Protein AF-A0A7S1K872-F1 (afdb_monomer_lite)

Sequence (132 aa):
CIAILCRDYPLPESDDDVPTARGAQLVVVNEGGLQACAAVLSHRADPLAFLRRSAALAMAEMCRNFPEAQERVLASGWHTRLLEGLDDHRPEVRACFVCAVDSLLYSLLDPQYLYQCEKEMQESAMDVRNAP

InterPro domains:
  IPR011989 Armadillo-like helical [G3DSA:1.25.10.10] (3-130)
  IPR016024 Armadillo-type fold [SSF48371] (26-125)

Secondary structure (DSSP, 8-state):
-HHHHTTSSPPPSSTT-S--HHHHHHHHHHTTHHHHHHHHHT---GGGHHHHHHHHHHHHHHHTT-HHHHHHHHHTTTHHHHHHGGG-SSHHHHHHHHHHHHHHHTGGG-HHHHHHHHHHHHHHHHHHHT--

Structure (mmCIF, N/CA/C/O backbone):
data_AF-A0A7S1K872-F1
#
_entry.id   AF-A0A7S1K872-F1
#
loop_
_atom_site.group_PDB
_atom_site.id
_atom_site.type_symbol
_atom_site.label_atom_id
_atom_site.label_alt_id
_atom_site.label_comp_id
_atom_site.label_asym_id
_atom_site.label_entity_id
_atom_site.label_seq_id
_atom_site.pdbx_PDB_ins_code
_atom_site.Cartn_x
_atom_site.Cartn_y
_atom_site.Cartn_z
_atom_site.occupancy
_atom_site.B_iso_or_equiv
_atom_site.auth_seq_id
_atom_site.auth_comp_id
_atom_site.auth_asym_id
_atom_site.auth_atom_id
_atom_site.pdbx_PDB_model_num
ATOM 1 N N . CYS A 1 1 ? 14.289 3.939 -2.871 1.00 38.50 1 CYS A N 1
ATOM 2 C CA . CYS A 1 1 ? 14.865 5.248 -2.478 1.00 38.50 1 CYS A CA 1
ATOM 3 C C . CYS A 1 1 ? 13.966 6.098 -1.571 1.00 38.50 1 CYS A C 1
ATOM 5 O O . CYS A 1 1 ? 14.359 7.208 -1.253 1.00 38.50 1 CYS A O 1
ATOM 7 N N . ILE A 1 2 ? 12.839 5.584 -1.061 1.00 36.19 2 ILE A N 1
ATOM 8 C CA . ILE A 1 2 ? 12.050 6.289 -0.030 1.00 36.19 2 ILE A CA 1
ATOM 9 C C . ILE A 1 2 ? 12.807 6.338 1.311 1.00 36.19 2 ILE A C 1
ATOM 11 O O . ILE A 1 2 ? 12.802 7.363 1.973 1.00 36.19 2 ILE A O 1
ATOM 15 N N . ALA A 1 3 ? 13.635 5.326 1.601 1.00 33.78 3 ALA A N 1
ATOM 16 C CA . ALA A 1 3 ? 14.588 5.359 2.717 1.00 33.78 3 ALA A CA 1
ATOM 17 C C . ALA A 1 3 ? 15.660 6.472 2.622 1.00 33.78 3 ALA A C 1
ATOM 19 O O . ALA A 1 3 ? 16.309 6.768 3.617 1.00 33.78 3 ALA A O 1
ATOM 20 N N . ILE A 1 4 ? 15.870 7.073 1.440 1.00 37.88 4 ILE A N 1
ATOM 21 C CA . ILE A 1 4 ? 16.823 8.183 1.257 1.00 37.88 4 ILE A CA 1
ATOM 22 C C . ILE A 1 4 ? 16.132 9.525 1.520 1.00 37.88 4 ILE A C 1
ATOM 24 O O . ILE A 1 4 ? 16.730 10.395 2.135 1.00 37.88 4 ILE A O 1
ATOM 28 N N . LEU A 1 5 ? 14.847 9.660 1.172 1.00 39.97 5 LEU A N 1
ATOM 29 C CA . LEU A 1 5 ? 14.063 10.858 1.500 1.00 39.97 5 LEU A CA 1
ATOM 30 C C . LEU A 1 5 ? 13.872 11.041 3.016 1.00 39.97 5 LEU A C 1
ATOM 32 O O . LEU A 1 5 ? 13.754 12.168 3.477 1.00 39.97 5 LEU A O 1
ATOM 36 N N . CYS A 1 6 ? 13.930 9.963 3.803 1.00 39.88 6 CYS A N 1
ATOM 37 C CA . CYS A 1 6 ? 13.967 10.052 5.266 1.00 39.88 6 CYS A CA 1
ATOM 38 C C . CYS A 1 6 ? 15.338 10.473 5.829 1.00 39.88 6 CYS A C 1
ATOM 40 O O . CYS A 1 6 ? 15.426 10.788 7.010 1.00 39.88 6 CYS A O 1
ATOM 42 N N . ARG A 1 7 ? 16.412 10.438 5.026 1.00 37.41 7 ARG A N 1
ATOM 43 C CA . ARG A 1 7 ? 17.786 10.720 5.476 1.00 37.41 7 ARG A CA 1
ATOM 44 C C . ARG A 1 7 ? 18.151 12.203 5.383 1.00 37.41 7 ARG A C 1
ATOM 46 O O . ARG A 1 7 ? 18.981 12.656 6.160 1.00 37.41 7 ARG A O 1
ATOM 53 N N . ASP A 1 8 ? 17.510 12.919 4.461 1.00 36.78 8 ASP A N 1
ATOM 54 C CA . ASP A 1 8 ? 17.761 14.339 4.185 1.00 36.78 8 ASP A CA 1
ATOM 55 C C . ASP A 1 8 ? 16.658 15.259 4.739 1.00 36.78 8 ASP A C 1
ATOM 57 O O . ASP A 1 8 ? 16.671 16.467 4.497 1.00 36.78 8 ASP A O 1
ATOM 61 N N . TYR A 1 9 ? 15.697 14.709 5.490 1.00 41.56 9 TYR A N 1
ATOM 62 C CA . TYR A 1 9 ? 14.773 15.532 6.263 1.00 41.56 9 TYR A CA 1
ATOM 63 C C . TYR A 1 9 ? 15.569 16.180 7.405 1.00 41.56 9 TYR A C 1
ATOM 65 O O . TYR A 1 9 ? 16.287 15.452 8.099 1.00 41.56 9 TYR A O 1
ATOM 73 N N . PRO A 1 10 ? 15.509 17.513 7.591 1.00 39.94 10 PRO A N 1
ATOM 74 C CA . PRO A 1 10 ? 16.259 18.175 8.648 1.00 39.94 10 PRO A CA 1
ATOM 75 C C . PRO A 1 10 ? 15.934 17.501 9.977 1.00 39.94 10 PRO A C 1
ATOM 77 O O . PRO A 1 10 ? 14.765 17.376 10.352 1.00 39.94 10 PRO A O 1
ATOM 80 N N . LEU A 1 11 ? 16.983 17.006 10.640 1.00 41.72 11 LEU A N 1
ATOM 81 C CA . LEU A 1 11 ? 16.848 16.466 11.979 1.00 41.72 11 LEU A CA 1
ATOM 82 C C . LEU A 1 11 ? 16.370 17.611 12.880 1.00 41.72 11 LEU A C 1
ATOM 84 O O . LEU A 1 11 ? 16.953 18.697 12.833 1.00 41.72 11 LEU A O 1
ATOM 88 N N . PRO A 1 12 ? 15.302 17.390 13.647 1.00 43.47 12 PRO A N 1
ATOM 89 C CA . PRO A 1 12 ? 14.763 18.402 14.528 1.00 43.47 12 PRO A CA 1
ATOM 90 C C . PRO A 1 12 ? 15.796 18.864 15.563 1.00 43.47 12 PRO A C 1
ATOM 92 O O . PRO A 1 12 ? 16.588 18.064 16.058 1.00 43.47 12 PRO A O 1
ATOM 95 N N . GLU A 1 13 ? 15.795 20.160 15.880 1.00 40.41 13 GLU A N 1
ATOM 96 C CA . GLU A 1 13 ? 16.782 20.783 16.777 1.00 40.41 13 GLU A CA 1
ATOM 97 C C . GLU A 1 13 ? 16.554 20.440 18.265 1.00 40.41 13 GLU A C 1
ATOM 99 O O . GLU A 1 13 ? 17.404 20.754 19.101 1.00 40.41 13 GLU A O 1
ATOM 104 N N . SER A 1 14 ? 15.454 19.754 18.601 1.00 44.31 14 SER A N 1
ATOM 105 C CA . SER A 1 14 ? 15.187 19.208 19.934 1.00 44.31 14 SER A CA 1
ATOM 106 C C . SER A 1 14 ? 14.696 17.754 19.888 1.00 44.31 14 SER A C 1
ATOM 108 O O . SER A 1 14 ? 14.037 17.333 18.936 1.00 44.31 14 SER A O 1
ATOM 110 N N . ASP A 1 15 ? 14.985 16.984 20.943 1.00 44.56 15 ASP A N 1
ATOM 111 C CA . ASP A 1 15 ? 14.468 15.615 21.124 1.00 44.56 15 ASP A CA 1
ATOM 112 C C . ASP A 1 15 ? 12.922 15.567 21.200 1.00 44.56 15 ASP A C 1
ATOM 114 O O . ASP A 1 15 ? 12.332 14.513 20.960 1.00 44.56 15 ASP A O 1
ATOM 118 N N . ASP A 1 16 ? 12.263 16.705 21.464 1.00 45.78 16 ASP A N 1
ATOM 119 C CA . ASP A 1 16 ? 10.800 16.858 21.453 1.00 45.78 16 ASP A CA 1
ATOM 120 C C . ASP A 1 16 ? 10.221 17.048 20.035 1.00 45.78 16 ASP A C 1
ATOM 122 O O . ASP A 1 16 ? 9.020 16.871 19.824 1.00 45.78 16 ASP A O 1
ATOM 126 N N . ASP A 1 17 ? 11.061 17.373 19.047 1.00 47.91 17 ASP A N 1
ATOM 127 C CA . ASP A 1 17 ? 10.648 17.690 17.678 1.00 47.91 17 ASP A CA 1
ATOM 128 C C . ASP A 1 17 ? 10.809 16.504 16.707 1.00 47.91 17 ASP A C 1
ATOM 130 O O . ASP A 1 17 ? 10.485 16.634 15.524 1.00 47.91 17 ASP A O 1
ATOM 134 N N . VAL A 1 18 ? 11.284 15.331 17.160 1.00 46.34 18 VAL A N 1
ATOM 135 C CA . VAL A 1 18 ? 11.301 14.117 16.324 1.00 46.34 18 VAL A CA 1
ATOM 136 C C . VAL A 1 18 ? 9.851 13.776 15.982 1.00 46.34 18 VAL A C 1
ATOM 138 O O . VAL A 1 18 ? 9.098 13.402 16.889 1.00 46.34 18 VAL A O 1
ATOM 141 N N . PRO A 1 19 ? 9.416 13.852 14.703 1.00 52.94 19 PRO A N 1
ATOM 142 C CA . PRO A 1 19 ? 8.112 13.335 14.360 1.00 52.94 19 PRO A CA 1
ATOM 143 C C . PRO A 1 19 ? 8.141 11.868 14.757 1.00 52.94 19 PRO A C 1
ATOM 145 O O . PRO A 1 19 ? 8.927 11.082 14.221 1.00 52.94 19 PRO A O 1
ATOM 148 N N . THR A 1 20 ? 7.306 11.504 15.731 1.00 67.38 20 THR A N 1
ATOM 149 C CA . THR A 1 20 ? 7.062 10.097 16.041 1.00 67.38 20 THR A CA 1
ATOM 150 C C . THR A 1 20 ? 6.845 9.370 14.716 1.00 67.38 20 THR A C 1
ATOM 152 O O . THR A 1 20 ? 6.293 9.953 13.778 1.00 67.38 20 THR A O 1
ATOM 155 N N . ALA A 1 21 ? 7.279 8.114 14.594 1.00 68.19 21 ALA A N 1
ATOM 156 C CA . ALA A 1 21 ? 7.126 7.368 13.340 1.00 68.19 21 ALA A CA 1
ATOM 157 C C . ALA A 1 21 ? 5.694 7.491 12.762 1.00 68.19 21 ALA A C 1
ATOM 159 O O . ALA A 1 21 ? 5.520 7.641 11.555 1.00 68.19 21 ALA A O 1
ATOM 160 N N . ARG A 1 22 ? 4.692 7.581 13.650 1.00 69.12 22 ARG A N 1
ATOM 161 C CA . ARG A 1 22 ? 3.287 7.868 13.337 1.00 69.12 22 ARG A CA 1
ATOM 162 C C . ARG A 1 22 ? 3.028 9.261 12.747 1.00 69.12 22 ARG A C 1
ATOM 164 O O . ARG A 1 22 ? 2.273 9.380 11.788 1.00 69.12 22 ARG A O 1
ATOM 171 N N . GLY A 1 23 ? 3.636 10.316 13.288 1.00 71.19 23 GLY A N 1
ATOM 172 C CA . GLY A 1 23 ? 3.547 11.671 12.734 1.00 71.19 23 GLY A CA 1
ATOM 173 C C . GLY A 1 23 ? 4.114 11.757 11.315 1.00 71.19 23 GLY A C 1
ATOM 174 O O . GLY A 1 23 ? 3.468 12.310 10.427 1.00 71.19 23 GLY A O 1
ATOM 175 N N . ALA A 1 24 ? 5.268 11.128 11.071 1.00 78.88 24 ALA A N 1
ATOM 176 C CA . ALA A 1 24 ? 5.851 11.055 9.731 1.00 78.88 24 ALA A CA 1
ATOM 177 C C . ALA A 1 24 ? 4.966 10.250 8.758 1.00 78.88 24 ALA A C 1
ATOM 179 O O . ALA A 1 24 ? 4.718 10.701 7.640 1.00 78.88 24 ALA A O 1
ATOM 180 N N . GLN A 1 25 ? 4.434 9.098 9.189 1.00 81.00 25 GLN A N 1
ATOM 181 C CA . GLN A 1 25 ? 3.474 8.310 8.402 1.00 81.00 25 GLN A CA 1
ATOM 182 C C . GLN A 1 25 ? 2.243 9.141 8.017 1.00 81.00 25 GLN A C 1
ATOM 184 O O . GLN A 1 25 ? 1.852 9.141 6.850 1.00 81.00 25 GLN A O 1
ATOM 189 N N . LEU A 1 26 ? 1.657 9.879 8.966 1.00 80.62 26 LEU A N 1
ATOM 190 C CA . LEU A 1 26 ? 0.476 10.711 8.728 1.00 80.62 26 LEU A CA 1
ATOM 191 C C . LEU A 1 26 ? 0.736 11.788 7.666 1.00 80.62 26 LEU A C 1
ATOM 193 O O . LEU A 1 26 ? -0.092 11.961 6.771 1.00 80.62 26 LEU A O 1
ATOM 197 N N . VAL A 1 27 ? 1.877 12.483 7.744 1.00 84.12 27 VAL A N 1
ATOM 198 C CA . VAL A 1 27 ? 2.270 13.499 6.751 1.00 84.12 27 VAL A CA 1
ATOM 199 C C . VAL A 1 27 ? 2.380 12.865 5.367 1.00 84.12 27 VAL A C 1
ATOM 201 O O . VAL A 1 27 ? 1.664 13.269 4.455 1.00 84.12 27 VAL A O 1
ATOM 204 N N . VAL A 1 28 ? 3.183 11.808 5.224 1.00 87.25 28 VAL A N 1
ATOM 205 C CA . VAL A 1 28 ? 3.419 11.159 3.922 1.00 87.25 28 VAL A CA 1
ATOM 206 C C . VAL A 1 28 ? 2.121 10.603 3.323 1.00 87.25 28 VAL A C 1
ATOM 208 O O . VAL A 1 28 ? 1.882 10.715 2.120 1.00 87.25 28 VAL A O 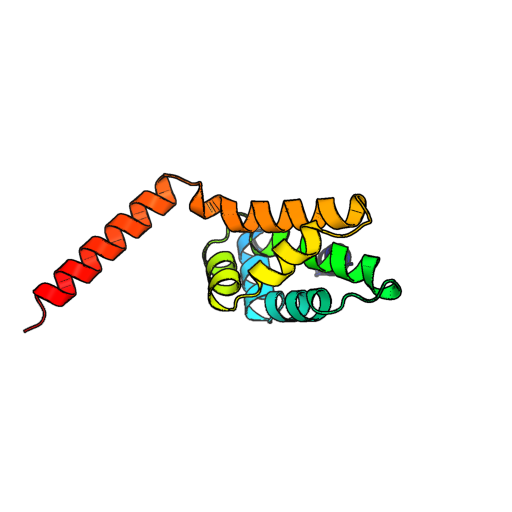1
ATOM 211 N N . VAL A 1 29 ? 1.250 10.022 4.151 1.00 86.69 29 VAL A N 1
ATOM 212 C CA . VAL A 1 29 ? -0.047 9.491 3.715 1.00 86.69 29 VAL A CA 1
ATOM 213 C C . VAL A 1 29 ? -0.992 10.610 3.263 1.00 86.69 29 VAL A C 1
ATOM 215 O O . VAL A 1 29 ? -1.696 10.441 2.265 1.00 86.69 29 VAL A O 1
ATOM 218 N N . ASN A 1 30 ? -1.010 11.754 3.952 1.00 83.62 30 ASN A N 1
ATOM 219 C CA . ASN A 1 30 ? -1.840 12.902 3.575 1.00 83.62 30 ASN A CA 1
ATOM 220 C C . ASN A 1 30 ? -1.308 13.653 2.348 1.00 83.62 30 ASN A C 1
ATOM 222 O O . ASN A 1 30 ? -2.102 14.181 1.575 1.00 83.62 30 ASN A O 1
ATOM 226 N N . GLU A 1 31 ? 0.003 13.636 2.116 1.00 89.56 31 GLU A N 1
ATOM 227 C CA . GLU A 1 31 ? 0.638 14.221 0.928 1.00 89.56 31 GLU A CA 1
ATOM 228 C C . GLU A 1 31 ? 0.551 13.328 -0.322 1.00 89.56 31 GLU A C 1
ATOM 230 O O . GLU A 1 31 ? 1.106 13.645 -1.374 1.00 89.56 31 GLU A O 1
ATOM 235 N N . GLY A 1 32 ? -0.176 12.212 -0.247 1.00 89.44 32 GLY A N 1
ATOM 236 C CA . GLY A 1 32 ? -0.435 11.355 -1.401 1.00 89.44 32 GLY A CA 1
ATOM 237 C C . GLY A 1 32 ? 0.614 10.264 -1.633 1.00 89.44 32 GLY A C 1
ATOM 238 O O . GLY A 1 32 ? 0.690 9.699 -2.728 1.00 89.44 32 GLY A O 1
ATOM 239 N N . GLY A 1 33 ? 1.421 9.927 -0.622 1.00 90.56 33 GLY A N 1
ATOM 240 C CA . GLY A 1 33 ? 2.439 8.879 -0.720 1.00 90.56 33 GLY A CA 1
ATOM 241 C C . GLY A 1 33 ? 1.872 7.512 -1.121 1.00 90.56 33 GLY A C 1
ATOM 242 O O . GLY A 1 33 ? 2.487 6.794 -1.916 1.00 90.56 33 GLY A O 1
ATOM 243 N N . LEU A 1 34 ? 0.666 7.170 -0.647 1.00 91.75 34 LEU A N 1
ATOM 244 C CA . LEU A 1 34 ? -0.019 5.925 -1.015 1.00 91.75 34 LEU A CA 1
ATOM 245 C C . LEU A 1 34 ? -0.383 5.898 -2.509 1.00 91.75 34 LEU A C 1
ATOM 247 O O . LEU A 1 34 ? -0.114 4.905 -3.185 1.00 91.75 34 LEU A O 1
ATOM 251 N N . GLN A 1 35 ? -0.919 7.001 -3.040 1.00 92.69 35 GLN A N 1
ATOM 252 C CA . GLN A 1 35 ? -1.275 7.178 -4.451 1.00 92.69 35 GLN A CA 1
ATOM 253 C C . GLN A 1 35 ? -0.033 7.056 -5.339 1.00 92.69 35 GLN A C 1
ATOM 255 O O . GLN A 1 35 ? -0.058 6.355 -6.352 1.00 92.69 35 GLN A O 1
ATOM 260 N N . ALA A 1 36 ? 1.067 7.704 -4.946 1.00 91.50 36 ALA A N 1
ATOM 261 C CA . ALA A 1 36 ? 2.330 7.637 -5.672 1.00 91.50 36 ALA A CA 1
ATOM 262 C C . ALA A 1 36 ? 2.867 6.198 -5.734 1.00 91.50 36 ALA A C 1
ATOM 264 O O . ALA A 1 36 ? 3.260 5.722 -6.802 1.00 91.50 36 ALA A O 1
ATOM 265 N N . CYS A 1 37 ? 2.824 5.470 -4.614 1.00 92.88 37 CYS A N 1
ATOM 266 C CA . CYS A 1 37 ? 3.209 4.061 -4.588 1.00 92.88 37 CYS A CA 1
ATOM 267 C C . CYS A 1 37 ? 2.285 3.216 -5.476 1.00 92.88 37 CYS A C 1
ATOM 269 O O . CYS A 1 37 ? 2.775 2.447 -6.300 1.00 92.88 37 CYS A O 1
ATOM 271 N N . ALA A 1 38 ? 0.965 3.392 -5.381 1.00 90.50 38 ALA A N 1
ATOM 272 C CA . ALA A 1 38 ? -0.005 2.661 -6.196 1.00 90.50 38 ALA A CA 1
ATOM 273 C C . ALA A 1 38 ? 0.197 2.882 -7.707 1.00 90.50 38 ALA A C 1
ATOM 275 O O . ALA A 1 38 ? 0.104 1.932 -8.493 1.00 90.50 38 ALA A O 1
ATOM 276 N N . ALA A 1 39 ? 0.536 4.106 -8.119 1.00 90.50 39 ALA A N 1
ATOM 277 C CA . ALA A 1 39 ? 0.863 4.417 -9.507 1.00 90.50 39 ALA A CA 1
ATOM 278 C C . ALA A 1 39 ? 2.080 3.608 -9.986 1.00 90.50 39 ALA A C 1
ATOM 280 O O . ALA A 1 39 ? 2.008 2.932 -11.010 1.00 90.50 39 ALA A O 1
ATOM 281 N N . VAL A 1 40 ? 3.165 3.582 -9.203 1.00 90.81 40 VAL A N 1
ATOM 282 C CA . VAL A 1 40 ? 4.367 2.788 -9.522 1.00 90.81 40 VAL A CA 1
ATOM 283 C C . VAL A 1 40 ? 4.049 1.293 -9.592 1.00 90.81 40 VAL A C 1
ATOM 285 O O . VAL A 1 40 ? 4.489 0.609 -10.516 1.00 90.81 40 VAL A O 1
ATO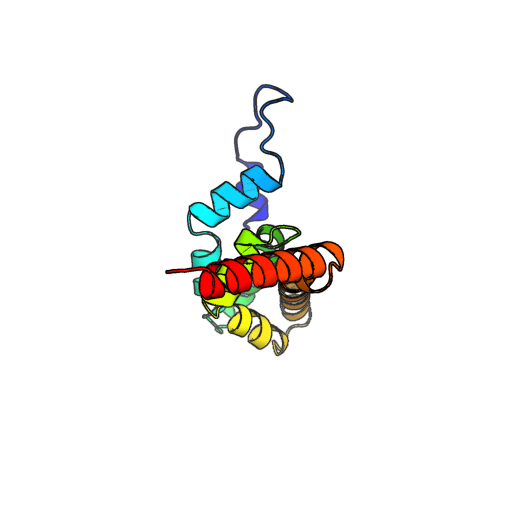M 288 N N . LEU A 1 41 ? 3.263 0.785 -8.641 1.00 89.69 41 LEU A N 1
ATOM 289 C CA . LEU A 1 41 ? 2.882 -0.627 -8.568 1.00 89.69 41 LEU A CA 1
ATOM 290 C C . LEU A 1 41 ? 2.008 -1.081 -9.745 1.00 89.69 41 LEU A C 1
ATOM 292 O O . LEU A 1 41 ? 2.018 -2.264 -10.083 1.00 89.69 41 LEU A O 1
ATOM 296 N N . SER A 1 42 ? 1.305 -0.152 -10.397 1.00 87.19 42 SER A N 1
ATOM 297 C CA . SER A 1 42 ? 0.472 -0.434 -11.572 1.00 87.19 42 SER A CA 1
ATOM 298 C C . SER A 1 42 ? 1.291 -0.746 -12.830 1.00 87.19 42 SER A C 1
ATOM 300 O O . SER A 1 42 ? 0.773 -1.342 -13.776 1.00 87.19 42 SER A O 1
ATOM 302 N N . HIS A 1 43 ? 2.579 -0.393 -12.857 1.00 84.62 43 HIS A N 1
ATOM 303 C CA . HIS A 1 43 ? 3.460 -0.723 -13.970 1.00 84.62 43 HIS A CA 1
ATOM 304 C C . HIS A 1 43 ? 4.117 -2.089 -13.765 1.00 84.62 43 HIS A C 1
ATOM 306 O O . HIS A 1 43 ? 4.697 -2.357 -12.719 1.00 84.62 43 HIS A O 1
ATOM 312 N N . ARG A 1 44 ? 4.084 -2.946 -14.793 1.00 76.00 44 ARG A N 1
ATOM 313 C CA . ARG A 1 44 ? 4.671 -4.302 -14.758 1.00 76.00 44 ARG A CA 1
ATOM 314 C C . ARG A 1 44 ? 5.978 -4.445 -15.541 1.00 76.00 44 ARG A C 1
ATOM 316 O O . ARG A 1 44 ? 6.543 -5.530 -15.585 1.00 76.00 44 ARG A O 1
ATOM 323 N N . ALA A 1 45 ? 6.452 -3.367 -16.163 1.00 76.88 45 ALA A N 1
ATOM 324 C CA . ALA A 1 45 ? 7.641 -3.405 -17.003 1.00 76.88 45 ALA A CA 1
ATOM 325 C C . ALA A 1 45 ? 8.900 -3.737 -16.183 1.00 76.88 45 ALA A C 1
ATOM 327 O O . ALA A 1 45 ? 9.141 -3.143 -15.130 1.00 76.88 45 ALA A O 1
ATOM 328 N N . ASP A 1 46 ? 9.733 -4.638 -16.704 1.00 66.19 46 ASP A N 1
ATOM 329 C CA . ASP A 1 46 ? 10.987 -5.063 -16.074 1.00 66.19 46 ASP A CA 1
ATOM 330 C C . ASP A 1 46 ? 11.963 -3.948 -15.665 1.00 66.19 46 ASP A C 1
ATOM 332 O O . ASP A 1 46 ? 12.506 -4.053 -14.561 1.00 66.19 46 ASP A O 1
ATOM 336 N N . PRO A 1 47 ? 12.165 -2.847 -16.425 1.00 73.38 47 PRO A N 1
ATOM 337 C CA . PRO A 1 47 ? 13.050 -1.770 -15.969 1.00 73.38 47 PRO A CA 1
ATOM 338 C C . PRO A 1 47 ? 12.578 -1.095 -14.669 1.00 73.38 47 PRO A C 1
ATOM 340 O O . PRO A 1 47 ? 13.354 -0.401 -14.018 1.00 73.38 47 PRO A O 1
ATOM 343 N N . LEU A 1 48 ? 11.325 -1.310 -14.255 1.00 78.88 48 LEU A N 1
ATOM 344 C CA . LEU A 1 48 ? 10.741 -0.711 -13.058 1.00 78.88 48 LEU A CA 1
ATOM 345 C C . LEU A 1 48 ? 10.743 -1.654 -11.848 1.00 78.88 48 LEU A C 1
ATOM 347 O O . LEU A 1 48 ? 10.228 -1.277 -10.799 1.00 78.88 48 LEU A O 1
ATOM 351 N N . ALA A 1 49 ? 11.342 -2.847 -11.928 1.00 82.75 49 ALA A N 1
ATOM 352 C CA . ALA A 1 49 ? 11.364 -3.809 -10.819 1.00 82.75 49 ALA A CA 1
ATOM 353 C C . ALA A 1 49 ? 11.921 -3.214 -9.512 1.00 82.75 49 ALA A C 1
ATOM 355 O O . ALA A 1 49 ? 11.353 -3.401 -8.435 1.00 82.75 49 ALA A O 1
ATOM 356 N N . PHE A 1 50 ? 12.992 -2.419 -9.616 1.00 87.62 50 PHE A N 1
ATOM 357 C CA . PHE A 1 50 ? 13.572 -1.685 -8.488 1.00 87.62 50 PHE A CA 1
ATOM 358 C C . PHE A 1 50 ? 12.594 -0.668 -7.872 1.00 87.62 50 PHE A C 1
ATOM 360 O O . PHE A 1 50 ? 12.543 -0.488 -6.649 1.00 87.62 50 PHE A O 1
ATOM 367 N N . LEU A 1 51 ? 11.826 0.018 -8.717 1.00 88.31 51 LEU A N 1
ATOM 368 C CA . LEU A 1 51 ? 10.849 1.006 -8.276 1.00 88.31 51 LEU A CA 1
ATOM 369 C C . LEU A 1 51 ? 9.642 0.320 -7.639 1.00 88.31 51 LEU A C 1
ATOM 371 O O . LEU A 1 51 ? 9.229 0.733 -6.562 1.00 88.31 51 LEU A O 1
ATOM 375 N N . ARG A 1 52 ? 9.159 -0.786 -8.215 1.00 88.94 52 ARG A N 1
ATOM 376 C CA . ARG A 1 52 ? 8.067 -1.588 -7.648 1.00 88.94 52 ARG A CA 1
ATOM 377 C C . ARG A 1 52 ? 8.411 -2.130 -6.266 1.00 88.94 52 ARG A C 1
ATOM 379 O O . ARG A 1 52 ? 7.627 -1.940 -5.345 1.00 88.94 52 ARG A O 1
ATOM 386 N N . ARG A 1 53 ? 9.601 -2.722 -6.080 1.00 90.25 53 ARG A N 1
ATOM 387 C CA . ARG A 1 53 ? 10.022 -3.194 -4.746 1.00 90.25 53 ARG A CA 1
ATOM 388 C C . ARG A 1 53 ? 10.126 -2.043 -3.738 1.00 90.25 53 ARG A C 1
ATOM 390 O O . ARG A 1 53 ? 9.728 -2.196 -2.590 1.00 90.25 53 ARG A O 1
ATOM 397 N N . SER A 1 54 ? 10.606 -0.874 -4.175 1.00 92.25 54 SER A N 1
ATOM 398 C CA . SER A 1 54 ? 10.701 0.316 -3.319 1.00 92.25 54 SER A CA 1
ATOM 399 C C . SER A 1 54 ? 9.321 0.848 -2.926 1.00 92.25 54 SER A C 1
ATOM 401 O O . SER A 1 54 ? 9.132 1.242 -1.781 1.00 92.25 54 SER A O 1
ATOM 403 N N . ALA A 1 55 ? 8.373 0.855 -3.865 1.00 92.69 55 ALA A N 1
ATOM 404 C CA . ALA A 1 55 ? 7.000 1.284 -3.634 1.00 92.69 55 ALA A CA 1
ATOM 405 C C . ALA A 1 55 ? 6.250 0.312 -2.713 1.00 92.69 55 ALA A C 1
ATOM 407 O O . ALA A 1 55 ? 5.544 0.758 -1.816 1.00 92.69 55 ALA A O 1
ATOM 408 N N . ALA A 1 56 ? 6.451 -1.001 -2.877 1.00 93.50 56 ALA A N 1
ATOM 409 C CA . ALA A 1 56 ? 5.878 -2.010 -1.988 1.00 93.50 56 ALA A CA 1
ATOM 410 C C . ALA A 1 56 ? 6.379 -1.832 -0.545 1.00 93.50 56 ALA A C 1
ATOM 412 O O . ALA A 1 56 ? 5.574 -1.745 0.376 1.00 93.50 56 ALA A O 1
ATOM 413 N N . LEU A 1 57 ? 7.693 -1.679 -0.348 1.00 94.00 57 LEU A N 1
ATOM 414 C CA . LEU A 1 57 ? 8.260 -1.439 0.984 1.00 94.00 57 LEU A CA 1
ATOM 415 C C . LEU A 1 57 ? 7.769 -0.128 1.602 1.00 94.00 57 LEU A C 1
ATOM 417 O O . LEU A 1 57 ? 7.445 -0.094 2.780 1.00 94.00 57 LEU A O 1
ATOM 421 N N . ALA A 1 58 ? 7.672 0.947 0.822 1.00 92.12 58 ALA A N 1
ATOM 422 C CA . ALA A 1 58 ? 7.147 2.204 1.340 1.00 92.12 58 ALA A CA 1
ATOM 423 C C . ALA A 1 58 ? 5.665 2.121 1.710 1.00 92.12 58 ALA A C 1
ATOM 425 O O . ALA A 1 58 ? 5.257 2.691 2.717 1.00 92.12 58 ALA A O 1
ATOM 426 N N . MET A 1 59 ? 4.867 1.384 0.935 1.00 93.12 59 MET A N 1
ATOM 427 C CA . MET A 1 59 ? 3.484 1.093 1.298 1.00 93.12 59 MET A CA 1
ATOM 428 C C . MET A 1 59 ? 3.407 0.269 2.587 1.00 93.12 59 MET A C 1
ATOM 430 O O . MET A 1 59 ? 2.575 0.579 3.434 1.00 93.12 59 MET A O 1
ATOM 434 N N . ALA A 1 60 ? 4.315 -0.693 2.785 1.00 92.00 60 ALA A N 1
ATOM 435 C CA . ALA A 1 60 ? 4.438 -1.436 4.039 1.00 92.00 60 ALA A CA 1
ATOM 436 C C . ALA A 1 60 ? 4.716 -0.503 5.229 1.00 92.00 60 ALA A C 1
ATOM 438 O O . ALA A 1 60 ? 4.001 -0.545 6.224 1.00 92.00 60 ALA A O 1
ATOM 439 N N . GLU A 1 61 ? 5.706 0.386 5.104 1.00 90.31 61 GLU A N 1
ATOM 440 C CA . GLU A 1 61 ? 6.044 1.363 6.146 1.00 90.31 61 GLU A CA 1
ATOM 441 C C . GLU A 1 61 ? 4.890 2.320 6.444 1.00 90.31 61 GLU A C 1
ATOM 443 O O . GLU A 1 61 ? 4.612 2.581 7.607 1.00 90.31 61 GLU A O 1
ATOM 448 N N . MET A 1 62 ? 4.182 2.814 5.425 1.00 90.69 62 MET A N 1
ATOM 449 C CA . MET A 1 62 ? 3.025 3.691 5.631 1.00 90.69 62 MET A CA 1
ATOM 450 C C . MET A 1 62 ? 1.854 2.977 6.309 1.00 90.69 62 MET A C 1
ATOM 452 O O . MET A 1 62 ? 1.108 3.618 7.034 1.00 90.69 62 MET A O 1
ATOM 456 N N . CYS A 1 63 ? 1.678 1.675 6.080 1.00 89.69 63 CYS A N 1
ATOM 457 C CA . CYS A 1 63 ? 0.569 0.909 6.653 1.00 89.69 63 CYS A CA 1
ATOM 458 C C . CYS A 1 63 ? 0.891 0.311 8.028 1.00 89.69 63 CYS A C 1
ATOM 460 O O . CYS A 1 63 ? -0.024 -0.030 8.774 1.00 89.69 63 CYS A O 1
ATOM 462 N N . ARG A 1 64 ? 2.171 0.142 8.375 1.00 86.25 64 ARG A N 1
ATOM 463 C CA . ARG A 1 64 ? 2.575 -0.575 9.588 1.00 86.25 64 ARG A CA 1
ATOM 464 C C . ARG A 1 64 ? 2.015 0.095 10.838 1.00 86.25 64 ARG A C 1
ATOM 466 O O . ARG A 1 64 ? 2.376 1.229 11.148 1.00 86.25 64 ARG A O 1
ATOM 473 N N . ASN A 1 65 ? 1.203 -0.661 11.579 1.00 81.00 65 ASN A N 1
ATOM 474 C CA . ASN A 1 65 ? 0.546 -0.220 12.812 1.00 81.00 65 ASN A CA 1
ATOM 475 C C . ASN A 1 65 ? -0.237 1.095 12.639 1.00 81.00 65 ASN A C 1
ATOM 477 O O . ASN A 1 65 ? -0.336 1.877 13.584 1.00 81.00 65 ASN A O 1
ATOM 481 N N . PHE A 1 66 ? -0.767 1.346 11.435 1.00 82.62 66 PHE A N 1
ATOM 482 C CA . PHE A 1 66 ? -1.483 2.578 11.117 1.00 82.62 66 PHE A CA 1
ATOM 483 C C . PHE A 1 66 ? -2.819 2.281 10.404 1.00 82.62 66 PHE A C 1
ATOM 485 O O . PHE A 1 66 ? -2.876 2.309 9.167 1.00 82.62 66 PHE A O 1
ATOM 492 N N . PRO A 1 67 ? -3.889 1.985 11.176 1.00 83.12 67 PRO A N 1
ATOM 493 C CA . PRO A 1 67 ? -5.223 1.643 10.667 1.00 83.12 67 PRO A CA 1
ATOM 494 C C . PRO A 1 67 ? -5.757 2.601 9.610 1.00 83.12 67 PRO A C 1
ATOM 496 O O . PRO A 1 67 ? -6.226 2.177 8.559 1.00 83.12 67 PRO A O 1
ATOM 499 N N . GLU A 1 68 ? -5.584 3.900 9.821 1.00 83.25 68 GLU A N 1
ATOM 500 C CA . GLU A 1 68 ? -6.100 4.936 8.934 1.00 83.25 68 GLU A CA 1
ATOM 501 C C . GLU A 1 68 ? -5.470 4.859 7.528 1.00 83.25 68 GLU A C 1
ATOM 503 O O . GLU A 1 68 ? -6.128 5.134 6.521 1.00 83.25 68 GLU A O 1
ATOM 508 N N . ALA A 1 69 ? -4.196 4.465 7.422 1.00 88.00 69 ALA A N 1
ATOM 509 C CA . ALA A 1 69 ? -3.543 4.240 6.131 1.00 88.00 69 ALA A CA 1
ATOM 510 C C . ALA A 1 69 ? -3.974 2.914 5.490 1.00 88.00 69 ALA A C 1
ATOM 512 O O . ALA A 1 69 ? -4.184 2.856 4.274 1.00 88.00 69 ALA A O 1
ATOM 513 N N . GLN A 1 70 ? -4.138 1.868 6.301 1.00 88.88 70 GLN A N 1
ATOM 514 C CA . GLN A 1 70 ? -4.588 0.549 5.852 1.00 88.88 70 GLN A CA 1
ATOM 515 C C . GLN A 1 70 ? -6.005 0.623 5.267 1.00 88.88 70 GLN A C 1
ATOM 517 O O . GLN A 1 70 ? -6.237 0.160 4.149 1.00 88.88 70 GLN A O 1
ATOM 522 N N . GLU A 1 71 ? -6.929 1.294 5.956 1.00 86.88 71 GLU A N 1
ATOM 523 C CA . GLU A 1 71 ? -8.297 1.538 5.492 1.00 86.88 71 GLU A CA 1
ATOM 524 C C . GLU A 1 71 ? -8.320 2.276 4.149 1.00 86.88 71 GLU A C 1
ATOM 526 O O . GLU A 1 71 ? -9.038 1.870 3.234 1.00 86.88 71 GLU A O 1
ATOM 531 N N . ARG A 1 72 ? -7.480 3.306 3.965 1.00 89.62 72 ARG A N 1
ATOM 532 C CA . ARG A 1 72 ? -7.361 4.019 2.677 1.00 89.62 72 ARG A CA 1
ATOM 533 C C . ARG A 1 72 ? -6.889 3.100 1.545 1.00 89.62 72 ARG A C 1
ATOM 535 O O . ARG A 1 72 ? -7.389 3.199 0.422 1.00 89.62 72 ARG A O 1
ATOM 542 N N . VAL A 1 73 ? -5.942 2.199 1.808 1.00 91.38 73 VAL A N 1
ATOM 543 C CA . VAL A 1 73 ? -5.456 1.216 0.817 1.00 91.38 73 VAL A CA 1
ATOM 544 C C . VAL A 1 73 ? -6.533 0.179 0.475 1.00 91.38 73 VAL A C 1
ATOM 546 O O . VAL A 1 73 ? -6.665 -0.222 -0.687 1.00 91.38 73 VAL A O 1
ATOM 549 N N . LEU A 1 74 ? -7.329 -0.243 1.458 1.00 89.94 74 LEU A N 1
ATOM 550 C CA . LEU A 1 74 ? -8.440 -1.170 1.248 1.00 89.94 74 LEU A CA 1
ATOM 551 C C . LEU A 1 74 ? -9.573 -0.511 0.452 1.00 89.94 74 LEU A C 1
ATOM 553 O O . LEU A 1 74 ? -9.947 -1.029 -0.601 1.00 89.94 74 LEU A O 1
ATOM 557 N N . ALA A 1 75 ? -10.040 0.662 0.885 1.00 88.19 75 ALA A N 1
ATOM 558 C CA . ALA A 1 75 ? -11.132 1.410 0.259 1.00 88.19 75 ALA A CA 1
ATOM 559 C C . ALA A 1 75 ? -10.828 1.836 -1.187 1.00 88.19 75 ALA A C 1
ATOM 561 O O . ALA A 1 75 ? -11.723 1.882 -2.027 1.00 88.19 75 ALA A O 1
ATOM 562 N N . SER A 1 76 ? -9.561 2.119 -1.502 1.00 89.88 76 SER A N 1
ATOM 563 C CA . SER A 1 76 ? -9.122 2.469 -2.862 1.00 89.88 76 SER A CA 1
ATOM 564 C C . SER A 1 76 ? -8.935 1.266 -3.793 1.00 89.88 76 SER A C 1
ATOM 566 O O . SER A 1 76 ? -8.738 1.444 -4.996 1.00 89.88 76 SER A O 1
ATOM 568 N N . GLY A 1 77 ? -8.948 0.039 -3.262 1.00 90.12 77 GLY A N 1
ATOM 569 C CA . GLY A 1 77 ? -8.683 -1.171 -4.039 1.00 90.12 77 GLY A CA 1
ATOM 570 C C . GLY A 1 77 ? -7.205 -1.412 -4.369 1.00 90.12 77 GLY A C 1
ATOM 571 O O . GLY A 1 77 ? -6.892 -2.385 -5.058 1.00 90.12 77 GLY A O 1
ATOM 572 N N . TRP A 1 78 ? -6.268 -0.584 -3.888 1.00 90.69 78 TRP A N 1
ATOM 573 C CA . TRP A 1 78 ? -4.838 -0.720 -4.212 1.00 90.69 78 TRP A CA 1
ATOM 574 C C . TRP A 1 78 ? -4.198 -1.991 -3.652 1.00 90.69 78 TRP A C 1
ATOM 576 O O . TRP A 1 78 ? -3.207 -2.466 -4.206 1.00 90.69 78 TRP A O 1
ATOM 586 N N . HIS A 1 79 ? -4.798 -2.592 -2.623 1.00 91.44 79 HIS A N 1
ATOM 587 C CA . HIS A 1 79 ? -4.399 -3.899 -2.099 1.00 91.44 79 HIS A CA 1
ATOM 588 C C . HIS A 1 79 ? -4.345 -4.987 -3.187 1.00 91.44 79 HIS A C 1
ATOM 590 O O . HIS A 1 79 ? -3.468 -5.845 -3.153 1.00 91.44 79 HIS A O 1
ATOM 596 N N . THR A 1 80 ? -5.202 -4.918 -4.213 1.00 91.81 80 THR A N 1
ATOM 597 C CA . THR A 1 80 ? -5.167 -5.857 -5.350 1.00 91.81 80 THR A CA 1
ATOM 598 C C . THR A 1 80 ? -3.832 -5.817 -6.095 1.00 91.81 80 THR A C 1
ATOM 600 O O . THR A 1 80 ? -3.300 -6.858 -6.468 1.00 91.81 80 THR A O 1
ATOM 603 N N . ARG A 1 81 ? -3.220 -4.634 -6.234 1.00 89.12 81 ARG A N 1
ATOM 604 C CA . ARG A 1 81 ? -1.897 -4.467 -6.857 1.00 89.12 81 ARG A CA 1
ATOM 605 C C . ARG A 1 81 ? -0.778 -5.058 -6.014 1.00 89.12 81 ARG A C 1
ATOM 607 O O . ARG A 1 81 ? 0.219 -5.516 -6.569 1.00 89.12 81 ARG A O 1
ATOM 614 N N . LEU A 1 82 ? -0.939 -5.052 -4.691 1.00 91.12 82 LEU A N 1
ATOM 615 C CA . LEU A 1 82 ? -0.001 -5.725 -3.799 1.00 91.12 82 LEU A CA 1
ATOM 616 C C . LEU A 1 82 ? -0.077 -7.243 -3.974 1.00 91.12 82 LEU A C 1
ATOM 618 O O . LEU A 1 82 ? 0.960 -7.888 -4.106 1.00 91.12 82 LEU A O 1
ATOM 622 N N . LEU A 1 83 ? -1.293 -7.790 -4.052 1.00 92.69 83 LEU A N 1
ATOM 623 C CA . LEU A 1 83 ? -1.518 -9.219 -4.278 1.00 92.69 83 LEU A CA 1
ATOM 624 C C . LEU A 1 83 ? -0.972 -9.674 -5.638 1.00 92.69 83 LEU A C 1
ATOM 626 O O . LEU A 1 83 ? -0.274 -10.677 -5.703 1.00 92.69 83 LEU A O 1
ATOM 630 N N . GLU A 1 84 ? -1.182 -8.897 -6.704 1.00 90.94 84 GLU A N 1
ATOM 631 C CA . GLU A 1 84 ? -0.603 -9.173 -8.031 1.00 90.94 84 GLU A CA 1
ATOM 632 C C . GLU A 1 84 ? 0.937 -9.241 -8.015 1.00 90.94 84 GLU A C 1
ATOM 634 O O . GLU A 1 84 ? 1.550 -9.926 -8.833 1.00 90.94 84 GLU A O 1
ATOM 639 N N . GLY A 1 85 ? 1.592 -8.514 -7.105 1.00 90.12 85 GLY A N 1
ATOM 640 C CA . GLY A 1 85 ? 3.046 -8.543 -6.952 1.00 90.12 85 GLY A CA 1
ATOM 641 C C . GLY A 1 85 ? 3.589 -9.817 -6.300 1.00 90.12 85 GLY A C 1
ATOM 642 O O . GLY A 1 85 ? 4.788 -10.084 -6.413 1.00 90.12 85 GLY A O 1
ATOM 643 N N . LEU A 1 86 ? 2.730 -10.623 -5.668 1.00 92.62 86 LEU A N 1
ATOM 644 C CA . LEU A 1 86 ? 3.104 -11.925 -5.110 1.00 92.62 86 LEU A CA 1
ATOM 645 C C . LEU A 1 86 ? 3.424 -12.956 -6.201 1.00 92.62 86 LEU A C 1
ATOM 647 O O . LEU A 1 86 ? 4.171 -13.892 -5.935 1.00 92.62 86 LEU A O 1
ATOM 651 N N . ASP A 1 87 ? 2.953 -12.744 -7.430 1.00 92.06 87 ASP A N 1
ATOM 652 C CA . ASP A 1 87 ? 3.236 -13.607 -8.583 1.00 92.06 87 ASP A CA 1
ATOM 653 C C . ASP A 1 87 ? 4.490 -13.176 -9.374 1.00 92.06 87 ASP A C 1
ATOM 655 O O . ASP A 1 87 ? 4.778 -13.718 -10.443 1.00 92.06 87 ASP A O 1
ATOM 659 N N . ASP A 1 88 ? 5.260 -12.185 -8.896 1.00 90.81 88 ASP A N 1
ATOM 660 C CA . ASP A 1 88 ? 6.466 -11.733 -9.602 1.00 90.81 88 ASP A CA 1
ATOM 661 C C . ASP A 1 88 ? 7.500 -12.871 -9.698 1.00 90.81 88 ASP A C 1
ATOM 663 O O . ASP A 1 88 ? 7.768 -13.580 -8.729 1.00 90.81 88 ASP A O 1
ATOM 667 N N . HIS A 1 89 ? 8.124 -13.057 -10.863 1.00 89.88 89 HIS A N 1
ATOM 668 C CA . HIS A 1 89 ? 9.092 -14.140 -11.069 1.00 89.88 89 HIS A CA 1
ATOM 669 C C . HIS A 1 89 ? 10.351 -13.982 -10.195 1.00 89.88 89 HIS A C 1
ATOM 671 O O . HIS A 1 89 ? 10.996 -14.977 -9.852 1.00 89.88 89 HIS A O 1
ATOM 677 N N . ARG A 1 90 ? 10.671 -12.752 -9.772 1.00 88.62 90 ARG A N 1
ATOM 678 C CA . ARG A 1 90 ? 11.838 -12.438 -8.939 1.00 88.62 90 ARG A CA 1
ATOM 679 C C . ARG A 1 90 ? 11.524 -12.595 -7.447 1.00 88.62 90 ARG A C 1
ATOM 681 O O . ARG A 1 90 ? 10.660 -11.877 -6.933 1.00 88.62 90 ARG A O 1
ATOM 688 N N . PRO A 1 91 ? 12.231 -13.470 -6.712 1.00 90.81 91 PRO A N 1
ATOM 689 C CA . PRO A 1 91 ? 11.971 -13.695 -5.290 1.00 90.81 91 PRO A CA 1
ATOM 690 C C . PRO A 1 91 ? 12.164 -12.438 -4.433 1.00 90.81 91 PRO A C 1
ATOM 692 O O . PRO A 1 91 ? 11.379 -12.193 -3.521 1.00 90.81 91 PRO A O 1
ATOM 695 N N . GLU A 1 92 ? 13.158 -11.608 -4.741 1.00 87.12 92 GLU A N 1
ATOM 696 C CA . GLU A 1 92 ? 13.437 -10.366 -4.019 1.00 87.12 92 GLU A CA 1
ATOM 697 C C . GLU A 1 92 ? 12.333 -9.317 -4.194 1.00 87.12 92 GLU A C 1
ATOM 699 O O . GLU A 1 92 ? 12.080 -8.520 -3.290 1.00 87.12 92 GLU A O 1
ATOM 704 N N . VAL A 1 93 ? 11.646 -9.331 -5.340 1.00 89.31 93 VAL A N 1
ATOM 705 C CA . VAL A 1 93 ? 10.485 -8.472 -5.572 1.00 89.31 93 VAL A CA 1
ATOM 706 C C . VAL A 1 93 ? 9.302 -9.012 -4.780 1.00 89.31 93 VAL A C 1
ATOM 708 O O . VAL A 1 93 ? 8.729 -8.257 -3.996 1.00 89.31 93 VAL A O 1
ATOM 711 N N . ARG A 1 94 ? 9.001 -10.316 -4.885 1.00 93.12 94 ARG A N 1
ATOM 712 C CA . ARG A 1 94 ? 7.919 -10.954 -4.113 1.00 93.12 94 ARG A CA 1
ATOM 713 C C . ARG A 1 94 ? 8.041 -10.707 -2.613 1.00 93.12 94 ARG A C 1
ATOM 715 O O . ARG A 1 94 ? 7.051 -10.358 -1.982 1.00 93.12 9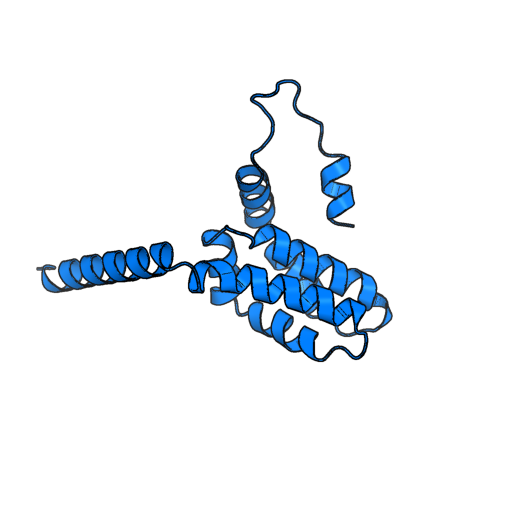4 ARG A O 1
ATOM 722 N N . ALA A 1 95 ? 9.242 -10.834 -2.049 1.00 92.88 95 ALA A N 1
ATOM 723 C CA . ALA A 1 95 ? 9.477 -10.622 -0.621 1.00 92.88 95 ALA A CA 1
ATOM 724 C C . ALA A 1 95 ? 9.016 -9.230 -0.151 1.00 92.88 95 ALA A C 1
ATOM 726 O O . ALA A 1 95 ? 8.397 -9.102 0.901 1.00 92.88 95 ALA A O 1
ATOM 727 N N . CYS A 1 96 ? 9.237 -8.193 -0.962 1.00 93.75 96 CYS A N 1
ATOM 728 C CA . CYS A 1 96 ? 8.797 -6.835 -0.644 1.00 93.75 96 CYS A CA 1
ATOM 729 C C . CYS A 1 96 ? 7.265 -6.702 -0.658 1.00 93.75 96 CYS A C 1
ATOM 731 O O . CYS A 1 96 ? 6.699 -5.993 0.172 1.00 93.75 96 CYS A O 1
ATOM 733 N N . PHE A 1 97 ? 6.591 -7.394 -1.581 1.00 94.06 97 PHE A N 1
ATOM 734 C CA . PHE A 1 97 ? 5.129 -7.443 -1.630 1.00 94.06 97 PHE A CA 1
ATOM 735 C C . PHE A 1 97 ? 4.534 -8.219 -0.454 1.00 94.06 97 PHE A C 1
ATOM 737 O O . PHE A 1 97 ? 3.528 -7.784 0.095 1.00 94.06 97 PHE A O 1
ATOM 744 N N . VAL A 1 98 ? 5.183 -9.299 -0.006 1.00 93.62 98 VAL A N 1
ATOM 745 C CA . VAL A 1 98 ? 4.787 -10.020 1.215 1.00 93.62 98 VAL A CA 1
ATOM 746 C C . VAL A 1 98 ? 4.812 -9.085 2.424 1.00 93.62 98 VAL A C 1
ATOM 748 O O . VAL A 1 98 ? 3.821 -9.012 3.141 1.00 93.62 98 VAL A O 1
ATOM 751 N N . CYS A 1 99 ? 5.883 -8.305 2.614 1.00 91.94 99 CYS A N 1
ATOM 752 C CA . CYS A 1 99 ? 5.956 -7.331 3.710 1.00 91.94 99 CYS A CA 1
ATOM 753 C C . CYS A 1 99 ? 4.838 -6.278 3.650 1.00 91.94 99 CYS A C 1
ATOM 755 O O . CYS A 1 99 ? 4.315 -5.866 4.685 1.00 91.94 99 CYS A O 1
ATOM 757 N N . ALA A 1 100 ? 4.477 -5.832 2.445 1.00 92.44 100 ALA A N 1
ATOM 758 C CA . ALA A 1 100 ? 3.407 -4.860 2.246 1.00 92.44 100 ALA A CA 1
ATOM 759 C C . ALA A 1 100 ? 2.027 -5.438 2.576 1.00 92.44 100 ALA A C 1
ATOM 761 O O . ALA A 1 100 ? 1.234 -4.774 3.238 1.00 92.44 100 ALA A O 1
ATOM 762 N N . VAL A 1 101 ? 1.757 -6.676 2.153 1.00 93.19 101 VAL A N 1
ATOM 763 C CA . VAL A 1 101 ? 0.507 -7.380 2.471 1.00 93.19 101 VAL A CA 1
ATOM 764 C C . VAL A 1 101 ? 0.414 -7.659 3.971 1.00 93.19 101 VAL A C 1
ATOM 766 O O . VAL A 1 101 ? -0.616 -7.379 4.570 1.00 93.19 101 VAL A O 1
ATOM 769 N N . ASP A 1 102 ? 1.491 -8.124 4.599 1.00 90.81 102 ASP A N 1
ATOM 770 C CA . ASP A 1 102 ? 1.547 -8.348 6.049 1.00 90.81 102 ASP A CA 1
ATOM 771 C C . ASP A 1 102 ? 1.243 -7.062 6.836 1.00 90.81 102 ASP A C 1
ATOM 773 O O . ASP A 1 102 ? 0.359 -7.032 7.692 1.00 90.81 102 ASP A O 1
ATOM 777 N N . SER A 1 103 ? 1.874 -5.949 6.448 1.00 89.06 103 SER A N 1
ATOM 778 C CA . SER A 1 103 ? 1.641 -4.642 7.079 1.00 89.06 103 SER A CA 1
ATOM 779 C C . SER A 1 103 ? 0.224 -4.107 6.856 1.00 89.06 103 SER A C 1
ATOM 781 O O . SER A 1 103 ? -0.220 -3.262 7.627 1.00 89.06 103 SER A O 1
ATOM 783 N N . LEU A 1 104 ? -0.486 -4.566 5.819 1.00 87.62 104 LEU A N 1
ATOM 784 C CA . LEU A 1 104 ? -1.890 -4.225 5.576 1.00 87.62 104 LEU A CA 1
ATOM 785 C C . LEU A 1 104 ? -2.840 -5.050 6.456 1.00 87.62 104 LEU A C 1
ATOM 787 O O . LEU A 1 104 ? -3.870 -4.544 6.887 1.00 87.62 104 LEU A O 1
ATOM 791 N N . LEU A 1 105 ? -2.495 -6.314 6.710 1.00 79.62 105 LEU A N 1
ATOM 792 C CA . LEU A 1 105 ? -3.326 -7.266 7.450 1.00 79.62 105 LEU A CA 1
ATOM 793 C C . LEU A 1 105 ? -3.122 -7.201 8.969 1.00 79.62 105 LEU A C 1
ATOM 795 O O . LEU A 1 105 ? -3.952 -7.719 9.708 1.00 79.62 105 LEU A O 1
ATOM 799 N N . TYR A 1 106 ? -2.045 -6.573 9.443 1.00 69.56 106 TYR A N 1
ATOM 800 C CA . TYR A 1 106 ? -1.652 -6.608 10.854 1.00 69.56 106 TYR A CA 1
ATOM 801 C C . TYR A 1 106 ? -2.743 -6.121 11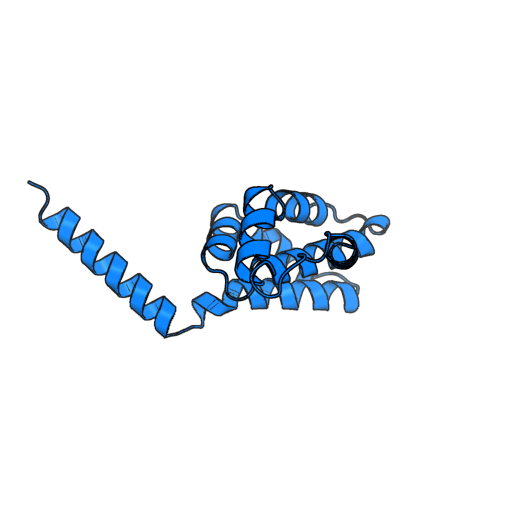.827 1.00 69.56 106 TYR A C 1
ATOM 803 O O . TYR A 1 106 ? -2.957 -6.733 12.866 1.00 69.56 106 TYR A O 1
ATOM 811 N N . SER A 1 107 ? -3.481 -5.063 11.486 1.00 61.84 107 SER A N 1
ATOM 812 C CA . SER A 1 107 ? -4.590 -4.547 12.311 1.00 61.84 107 SER A CA 1
ATOM 813 C C . SER A 1 107 ? -5.834 -5.433 12.269 1.00 61.84 107 SER A C 1
ATOM 815 O O . SER A 1 107 ? -6.504 -5.586 13.283 1.00 61.84 107 SER A O 1
ATOM 817 N N . LEU A 1 108 ? -6.108 -6.091 11.137 1.00 57.12 108 LEU A N 1
ATOM 818 C CA . LEU A 1 108 ? -7.183 -7.086 11.013 1.00 57.12 108 LEU A CA 1
ATOM 819 C C . LEU A 1 108 ? -6.909 -8.351 11.838 1.00 57.12 108 LEU A C 1
ATOM 821 O O . LEU A 1 108 ? -7.817 -9.147 12.064 1.00 57.12 108 LEU A O 1
ATOM 825 N N . LEU A 1 109 ? -5.660 -8.550 12.260 1.00 63.09 109 LEU A N 1
ATOM 826 C CA . LEU A 1 109 ? -5.233 -9.652 13.114 1.00 63.09 109 LEU A CA 1
ATOM 827 C C . LEU A 1 109 ? -5.058 -9.228 14.579 1.00 63.09 109 LEU A C 1
ATOM 829 O O . LEU A 1 109 ? -4.826 -10.101 15.414 1.00 63.09 109 LEU A O 1
ATOM 833 N N . ASP A 1 110 ? -5.183 -7.933 14.901 1.00 67.06 110 ASP A N 1
ATOM 834 C CA . ASP A 1 110 ? -5.147 -7.434 16.275 1.00 67.06 110 ASP A CA 1
ATOM 835 C C . ASP A 1 110 ? -6.527 -7.627 16.937 1.00 67.06 110 ASP A C 1
ATOM 837 O O . ASP A 1 110 ? -7.497 -6.950 16.573 1.00 67.06 110 ASP A O 1
ATOM 841 N N . PRO A 1 111 ? -6.646 -8.522 17.937 1.00 62.09 111 PRO A N 1
ATOM 842 C CA . PRO A 1 111 ? -7.915 -8.789 18.605 1.00 62.09 111 PRO A CA 1
ATOM 843 C C . PRO A 1 111 ? -8.526 -7.552 19.275 1.00 62.09 111 PRO A C 1
ATOM 845 O O . PRO A 1 111 ? -9.746 -7.482 19.419 1.00 62.09 111 PRO A O 1
ATOM 848 N N . GLN A 1 112 ? -7.706 -6.582 19.696 1.00 68.56 112 GLN A N 1
ATOM 849 C CA . GLN A 1 112 ? -8.202 -5.359 20.332 1.00 68.56 112 GLN A CA 1
ATOM 850 C C . GLN A 1 112 ? -8.850 -4.421 19.315 1.00 68.56 112 GLN A C 1
ATOM 852 O O . GLN A 1 112 ? -9.903 -3.850 19.598 1.00 68.56 112 GLN A O 1
ATOM 857 N N . TYR A 1 113 ? -8.262 -4.306 18.123 1.00 65.38 113 TYR A N 1
ATOM 858 C CA . TYR A 1 113 ? -8.836 -3.521 17.034 1.00 65.38 113 TYR A CA 1
ATOM 859 C C . TYR A 1 113 ? -10.153 -4.139 16.547 1.00 65.38 113 TYR A C 1
ATOM 861 O O . TYR A 1 113 ? -11.154 -3.434 16.447 1.00 65.38 113 TYR A O 1
ATOM 869 N N . LEU A 1 114 ? -10.198 -5.466 16.363 1.00 64.38 114 LEU A N 1
ATOM 870 C CA . LEU A 1 114 ? -11.433 -6.178 16.005 1.00 64.38 114 LEU A CA 1
ATOM 871 C C . LEU A 1 114 ? -12.557 -5.940 17.024 1.00 64.38 114 LEU A C 1
ATOM 873 O O . LEU A 1 114 ? -13.676 -5.605 16.637 1.00 64.38 114 LEU A O 1
ATOM 877 N N . TYR A 1 115 ? -12.250 -6.047 18.320 1.00 71.75 115 TYR A N 1
ATOM 878 C CA . TYR A 1 115 ? -13.214 -5.773 19.387 1.00 71.75 115 TYR A CA 1
ATOM 879 C C . TYR A 1 115 ? -13.734 -4.328 19.349 1.00 71.75 115 TYR A C 1
ATOM 881 O O . TYR A 1 115 ? -14.918 -4.075 19.574 1.00 71.75 115 TYR A O 1
ATOM 889 N N . GLN A 1 116 ? -12.860 -3.364 19.055 1.00 73.44 116 GLN A N 1
ATOM 890 C CA . GLN A 1 116 ? -13.239 -1.959 18.997 1.00 73.44 116 GLN A CA 1
ATOM 891 C C . GLN A 1 116 ? -14.124 -1.649 17.782 1.00 73.44 116 GLN A C 1
ATOM 893 O O . GLN A 1 116 ? -15.148 -0.986 17.943 1.00 73.44 116 GLN A O 1
ATOM 898 N N . CYS A 1 117 ? -13.818 -2.214 16.610 1.00 66.19 117 CYS A N 1
ATOM 899 C CA . CYS A 1 117 ? -14.688 -2.126 15.436 1.00 66.19 117 CYS A CA 1
ATOM 900 C C . CYS A 1 117 ? -16.069 -2.753 15.691 1.00 66.19 117 CYS A C 1
ATOM 902 O O . CYS A 1 117 ? -17.088 -2.160 15.338 1.00 66.19 117 CYS A O 1
ATOM 904 N N . GLU A 1 118 ? -16.132 -3.925 16.335 1.00 75.25 118 GLU A N 1
ATOM 905 C CA . GLU A 1 118 ? -17.407 -4.558 16.705 1.00 75.25 118 GLU A CA 1
ATOM 906 C C . GLU A 1 118 ? -18.241 -3.662 17.628 1.00 75.25 118 GLU A C 1
ATOM 908 O O . GLU A 1 118 ? -19.456 -3.534 17.444 1.00 75.25 118 GLU A O 1
ATOM 913 N N . LYS A 1 119 ? -17.591 -3.006 18.592 1.00 81.50 119 LYS A N 1
ATOM 914 C CA . LYS A 1 119 ? -18.242 -2.078 19.516 1.00 81.50 119 LYS A CA 1
ATOM 915 C C . LYS A 1 119 ? -18.800 -0.844 18.794 1.00 81.50 119 LYS A C 1
ATOM 917 O O . LYS A 1 119 ? -19.970 -0.517 18.982 1.00 81.50 119 LYS A O 1
ATOM 922 N N . GLU A 1 120 ? -18.013 -0.203 17.931 1.00 78.31 120 GLU A N 1
ATOM 923 C CA . GLU A 1 120 ? -18.439 0.976 17.154 1.00 78.31 120 GLU A CA 1
ATOM 924 C C . GLU A 1 120 ? -19.593 0.652 16.189 1.00 78.31 120 GLU A C 1
ATOM 926 O O . GLU A 1 120 ? -20.531 1.442 16.028 1.00 78.31 120 GLU A O 1
ATOM 931 N N . MET A 1 121 ? -19.579 -0.543 15.585 1.00 73.19 121 MET A N 1
ATOM 932 C CA . MET A 1 121 ? -20.685 -1.031 14.758 1.00 73.19 121 MET A CA 1
ATOM 933 C C . MET A 1 121 ? -21.968 -1.250 15.569 1.00 73.19 121 MET A C 1
ATOM 935 O O . MET A 1 121 ? -23.058 -0.929 15.088 1.00 73.19 121 MET A O 1
ATOM 939 N N . GLN A 1 122 ? -21.865 -1.793 16.786 1.00 77.75 122 GLN A N 1
ATOM 940 C CA . GLN A 1 122 ? -23.017 -1.989 17.671 1.00 77.75 122 GLN A CA 1
ATOM 941 C C . GLN A 1 122 ? -23.621 -0.657 18.126 1.00 77.75 122 GLN A C 1
ATOM 943 O O . GLN A 1 122 ? -24.843 -0.508 18.095 1.00 77.75 122 GLN A O 1
ATOM 948 N N . GLU A 1 123 ? -22.782 0.313 18.492 1.00 79.88 123 GLU A N 1
ATOM 949 C CA . GLU A 1 123 ? -23.209 1.660 18.886 1.00 79.88 123 GLU A CA 1
ATOM 950 C C . GLU A 1 123 ? -23.905 2.378 17.717 1.00 79.88 123 GLU A C 1
ATOM 952 O O . GLU A 1 123 ? -25.047 2.819 17.854 1.00 79.88 123 GLU A O 1
ATOM 957 N N . SER A 1 124 ? -23.308 2.349 16.521 1.00 72.12 124 SER A N 1
ATOM 958 C CA . SER A 1 124 ? -23.913 2.924 15.309 1.00 72.12 124 SER A CA 1
ATOM 959 C C . SER A 1 124 ? -25.249 2.259 14.941 1.00 72.12 124 SER A C 1
ATOM 961 O O . SER A 1 124 ? -26.197 2.924 14.523 1.00 72.12 124 SER A O 1
ATOM 963 N N . ALA A 1 125 ? -25.367 0.937 15.108 1.00 68.19 125 ALA A N 1
ATOM 964 C CA . ALA A 1 125 ? -26.611 0.212 14.851 1.00 68.19 125 ALA A CA 1
ATOM 965 C C . ALA A 1 125 ? -27.709 0.524 15.884 1.00 68.19 125 ALA A C 1
ATOM 967 O O . ALA A 1 125 ? -28.897 0.461 15.551 1.00 68.19 125 ALA A O 1
ATOM 968 N N . MET A 1 126 ? -27.336 0.841 17.127 1.00 66.94 126 MET A N 1
ATOM 969 C CA . MET A 1 126 ? -28.271 1.294 18.159 1.00 66.94 126 MET A CA 1
ATOM 970 C C . MET A 1 126 ? -28.758 2.718 17.892 1.00 66.94 126 MET A C 1
ATOM 972 O O . MET A 1 126 ? -29.956 2.968 18.023 1.00 66.94 126 MET A O 1
ATOM 976 N N . ASP A 1 127 ? -27.882 3.613 17.440 1.00 68.75 127 ASP A N 1
ATOM 977 C CA . ASP A 1 127 ? -28.252 4.987 17.084 1.00 68.75 127 ASP A CA 1
ATOM 978 C C . ASP A 1 127 ? -29.243 5.034 15.914 1.00 68.75 127 ASP A C 1
ATOM 980 O O . ASP A 1 127 ? -30.224 5.773 15.963 1.00 68.75 127 ASP A O 1
ATOM 984 N N . VA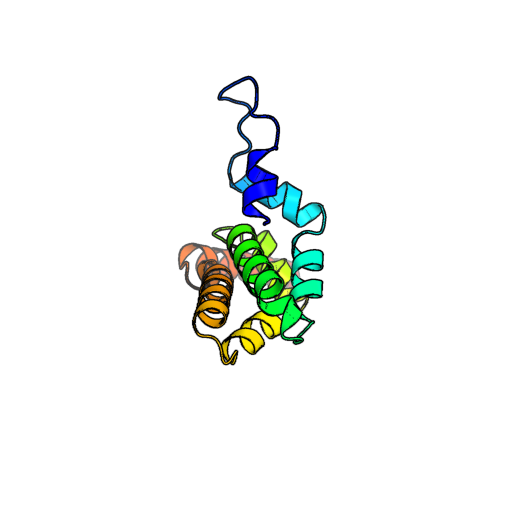L A 1 128 ? -29.079 4.170 14.905 1.00 63.38 128 VAL A N 1
ATOM 985 C CA . VAL A 1 128 ? -30.041 4.047 13.792 1.00 63.38 128 VAL A CA 1
ATOM 986 C C . VAL A 1 128 ? -31.408 3.532 14.258 1.00 63.38 128 VAL A C 1
ATOM 988 O O . VAL A 1 128 ? -32.432 3.955 13.728 1.00 63.38 128 VAL A O 1
ATOM 991 N N . ARG A 1 129 ? -31.461 2.635 15.254 1.00 61.06 129 ARG A N 1
ATOM 992 C CA . ARG A 1 129 ? -32.737 2.140 15.814 1.00 61.06 129 ARG A CA 1
ATOM 993 C C . ARG A 1 129 ? -33.441 3.163 16.704 1.00 61.06 129 ARG A C 1
ATOM 995 O O . ARG A 1 129 ? -34.651 3.057 16.878 1.00 61.06 129 ARG A O 1
ATOM 1002 N N . ASN A 1 130 ? -32.691 4.104 17.269 1.00 59.12 130 ASN A N 1
ATOM 1003 C CA . ASN A 1 130 ? -33.195 5.156 18.150 1.00 59.12 130 ASN A CA 1
ATOM 1004 C C . ASN A 1 130 ? -33.405 6.498 17.426 1.00 59.12 130 ASN A C 1
ATOM 1006 O O . ASN A 1 130 ? -33.800 7.474 18.066 1.00 59.12 130 ASN A O 1
ATOM 1010 N N . ALA A 1 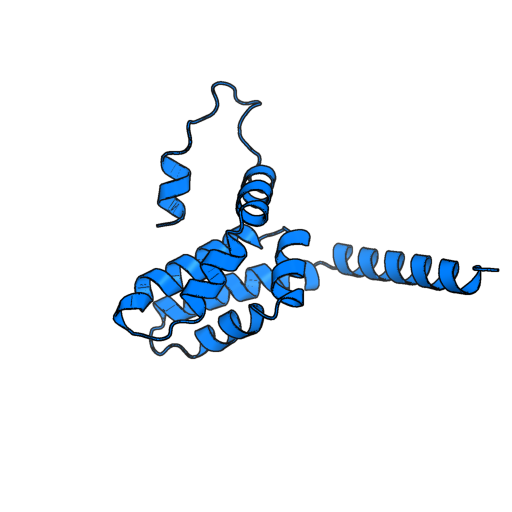131 ? -33.149 6.560 16.116 1.00 50.97 131 ALA A N 1
ATOM 1011 C CA . ALA A 1 131 ? -33.477 7.719 15.301 1.00 50.97 131 ALA A CA 1
ATOM 1012 C C . ALA A 1 131 ? -35.017 7.853 15.179 1.00 50.97 131 ALA A C 1
ATOM 1014 O O . ALA A 1 131 ? -35.676 6.853 14.883 1.00 50.97 131 ALA A O 1
ATOM 1015 N N . PRO A 1 132 ? -35.586 9.042 15.460 1.00 55.56 132 PRO A N 1
ATOM 1016 C CA . PRO A 1 132 ? -37.032 9.277 15.545 1.00 55.56 132 PRO A CA 1
ATOM 1017 C C . PRO A 1 132 ? -37.779 9.167 14.210 1.00 55.56 132 PRO A C 1
ATOM 1019 O O . PRO A 1 132 ? -37.167 9.430 13.148 1.00 55.56 132 PRO A O 1
#

Organism: NCBI:txid1169539

Radius of gyration: 17.68 Å; chains: 1; bounding box: 55×35×38 Å

pLDDT: mean 76.75, std 17.66, range [33.78, 94.06]

Foldseek 3Di:
DVVVVVVPDPDDPDPVPPCDLLNVLVVCLVVCLLVVLLVLLPDPDPVSLVVVLVSLQVLLSSLAVNQVSLVVCVVVVSLVSLVVQCPDPDPSSNVSSVSNNCSSCVLVPDPVSVVVVVVVVVVVVVVVVVDD